Protein AF-A0A2N2QWN7-F1 (afdb_monomer)

Sequence (121 aa):
MSTPELRRRLKAYWAEHDRVKALRRQILEAAEADAEARFEFFCDHGYAPPLILPTEPEFPPECVDMICGGKGRRSGEPCQNKALYPNGRCKWHGGASTGPKTAEGKAKSVYNLPRPKVMGA

Mean predicted aligned error: 5.95 Å

Secondary structure (DSSP, 8-state):
---HHHHHHHHHHHHHHHHHHHHHHHHHHHHHHTHHHHHHHHHHHSSPPP--PPPPPPPPGGGTT----PBPTTT-SBP------TTS--GGGTTT-----SHHHHHHHHHTSPPP--S--

Radius of gyration: 23.22 Å; Cα contacts (8 Å, |Δi|>4): 116; chains: 1; bounding box: 42×20×84 Å

pLDDT: mean 93.22, std 8.08, range [42.59, 98.38]

Solvent-accessible surface area (backbone atoms only — not comparable to full-atom values): 7286 Å² total; per-residue (Å²): 127,50,45,76,64,52,24,53,52,44,32,50,50,49,53,50,42,53,48,48,52,52,51,41,48,52,53,51,55,52,50,59,76,40,41,65,63,49,47,52,47,21,72,78,69,76,53,66,85,79,85,85,64,78,74,82,73,80,79,62,74,89,50,71,86,41,25,26,47,42,70,32,90,86,78,62,45,62,33,76,50,61,71,55,34,57,70,42,15,21,71,92,64,51,21,76,56,86,70,64,85,47,72,67,46,42,51,56,53,59,70,69,49,80,76,79,77,78,84,80,133

Structure (mmCIF, N/CA/C/O backbone):
data_AF-A0A2N2QWN7-F1
#
_entry.id   AF-A0A2N2QWN7-F1
#
loop_
_atom_site.group_PDB
_atom_site.id
_atom_site.type_symbol
_atom_site.label_atom_id
_atom_site.label_alt_id
_atom_site.label_comp_id
_atom_site.label_asym_id
_atom_site.label_entity_id
_atom_site.label_seq_id
_atom_site.pdbx_PDB_ins_code
_atom_site.Cartn_x
_atom_site.Cartn_y
_atom_site.Cartn_z
_atom_site.occupancy
_atom_site.B_iso_or_equiv
_atom_site.auth_seq_id
_atom_site.auth_comp_id
_atom_site.auth_asym_id
_atom_site.auth_atom_id
_atom_site.pdbx_PDB_model_num
ATOM 1 N N . MET A 1 1 ? -17.869 -6.873 10.461 1.00 70.81 1 MET A N 1
ATOM 2 C CA . MET A 1 1 ? -17.041 -5.952 11.288 1.00 70.81 1 MET A CA 1
ATOM 3 C C . MET A 1 1 ? -15.562 -6.169 10.978 1.00 70.81 1 MET A C 1
ATOM 5 O O . MET A 1 1 ? -15.179 -7.299 10.716 1.00 70.81 1 MET A O 1
ATOM 9 N N . SER A 1 2 ? -14.728 -5.122 11.013 1.00 85.25 2 SER A N 1
ATOM 10 C CA . SER A 1 2 ? -13.281 -5.217 10.732 1.00 85.25 2 SER A CA 1
ATOM 11 C C . SER A 1 2 ? -12.524 -5.911 11.868 1.00 85.25 2 SER A C 1
ATOM 13 O O . SER A 1 2 ? -12.193 -5.306 12.895 1.00 85.25 2 SER A O 1
ATOM 15 N N . THR A 1 3 ? -12.275 -7.208 11.686 1.00 92.31 3 THR A N 1
ATOM 16 C CA . THR A 1 3 ? -11.516 -8.039 12.626 1.00 92.31 3 THR A CA 1
ATOM 17 C C . THR A 1 3 ? -10.019 -7.684 12.590 1.00 92.31 3 THR A C 1
ATOM 19 O O . THR A 1 3 ? -9.539 -7.045 11.648 1.00 92.31 3 THR A O 1
ATOM 22 N N . PRO A 1 4 ? -9.232 -8.050 13.621 1.00 93.88 4 PRO A N 1
ATOM 23 C CA . PRO A 1 4 ? -7.774 -7.938 13.561 1.00 93.88 4 PRO A CA 1
ATOM 24 C C . PRO A 1 4 ? -7.157 -8.676 12.367 1.00 93.88 4 PRO A C 1
ATOM 26 O O . PRO A 1 4 ? -6.197 -8.173 11.794 1.00 93.88 4 PRO A O 1
ATOM 29 N N . GLU A 1 5 ? -7.727 -9.818 11.976 1.00 95.62 5 GLU A N 1
ATOM 30 C CA . GLU A 1 5 ? -7.254 -10.603 10.833 1.00 95.62 5 GLU A CA 1
ATOM 31 C C . GLU A 1 5 ? -7.482 -9.875 9.507 1.00 95.62 5 GLU A C 1
ATOM 33 O O . GLU A 1 5 ? -6.528 -9.642 8.772 1.00 95.62 5 GLU A O 1
ATOM 38 N N . LEU A 1 6 ? -8.699 -9.376 9.262 1.00 95.50 6 LEU A N 1
ATOM 39 C CA . LEU A 1 6 ? -9.000 -8.592 8.057 1.00 95.50 6 LEU A CA 1
ATOM 40 C C . LEU A 1 6 ? -8.096 -7.359 7.927 1.00 95.50 6 LEU A C 1
ATOM 42 O O . LEU A 1 6 ? -7.666 -6.998 6.836 1.00 95.50 6 LEU A O 1
ATOM 46 N N . ARG A 1 7 ? -7.745 -6.720 9.049 1.00 95.69 7 ARG A N 1
ATOM 47 C CA . ARG A 1 7 ? -6.773 -5.617 9.043 1.00 95.69 7 ARG A CA 1
ATOM 48 C C . ARG A 1 7 ? -5.362 -6.050 8.678 1.00 95.69 7 ARG A C 1
ATOM 50 O O . ARG A 1 7 ? -4.681 -5.306 7.978 1.00 95.69 7 ARG A O 1
ATOM 57 N N . ARG A 1 8 ? -4.896 -7.196 9.186 1.00 96.25 8 ARG A N 1
ATOM 58 C CA . ARG A 1 8 ? -3.586 -7.747 8.809 1.00 96.25 8 ARG A CA 1
ATOM 59 C C . ARG A 1 8 ? -3.551 -8.043 7.315 1.00 96.25 8 ARG A C 1
ATOM 61 O O . ARG A 1 8 ? -2.591 -7.649 6.660 1.00 96.25 8 ARG A O 1
ATOM 68 N N . ARG A 1 9 ? -4.620 -8.643 6.791 1.00 97.00 9 ARG A N 1
ATOM 69 C CA . ARG A 1 9 ? -4.790 -8.956 5.372 1.00 97.00 9 ARG A CA 1
ATOM 70 C C . ARG A 1 9 ? -4.763 -7.708 4.490 1.00 97.00 9 ARG A C 1
ATOM 72 O O . ARG A 1 9 ? -3.941 -7.632 3.584 1.00 97.00 9 ARG A O 1
ATOM 79 N N . LEU A 1 10 ? -5.566 -6.695 4.822 1.00 97.12 10 LEU A N 1
ATOM 80 C CA . LEU A 1 10 ? -5.577 -5.410 4.116 1.00 97.12 10 LEU A CA 1
ATOM 81 C C . LEU A 1 10 ? -4.196 -4.739 4.134 1.00 97.12 10 LEU A C 1
ATOM 83 O O . LEU A 1 10 ? -3.726 -4.246 3.112 1.00 97.12 10 LEU A O 1
ATOM 87 N N . LYS A 1 11 ? -3.519 -4.749 5.289 1.00 96.12 11 LYS A N 1
ATOM 88 C CA . LYS A 1 11 ? -2.173 -4.181 5.422 1.00 96.12 11 LYS A CA 1
ATOM 89 C C . LYS A 1 11 ? -1.152 -4.923 4.556 1.00 96.12 11 LYS A C 1
ATOM 91 O O . LYS A 1 11 ? -0.297 -4.276 3.961 1.00 96.12 11 LYS A O 1
ATOM 96 N N . ALA A 1 12 ? -1.228 -6.252 4.504 1.00 97.56 12 ALA A N 1
ATOM 97 C CA . ALA A 1 12 ? -0.355 -7.070 3.670 1.00 97.56 12 ALA A CA 1
ATOM 98 C C . ALA A 1 12 ? -0.582 -6.796 2.176 1.00 97.56 12 ALA A C 1
ATOM 100 O O . ALA A 1 12 ? 0.391 -6.618 1.450 1.00 97.56 12 ALA A O 1
ATOM 101 N N . TYR A 1 13 ? -1.843 -6.673 1.745 1.00 98.19 13 TYR A N 1
ATOM 102 C CA . TYR A 1 13 ? -2.183 -6.300 0.370 1.00 98.19 13 TYR A CA 1
ATOM 103 C C . TYR A 1 13 ? -1.544 -4.967 -0.036 1.00 98.19 13 TYR A C 1
ATOM 105 O O . TYR A 1 13 ? -0.836 -4.911 -1.035 1.00 98.19 13 TYR A O 1
ATOM 113 N N . TRP A 1 14 ? -1.734 -3.906 0.757 1.00 97.69 14 TRP A N 1
ATOM 114 C CA . TRP A 1 14 ? -1.171 -2.595 0.414 1.00 97.69 14 TRP A CA 1
ATOM 115 C C . TRP A 1 14 ? 0.358 -2.595 0.404 1.00 97.69 14 TRP A C 1
ATOM 117 O O . TRP A 1 14 ? 0.953 -1.945 -0.448 1.00 97.69 14 TRP A O 1
ATOM 127 N N . ALA A 1 15 ? 0.993 -3.353 1.302 1.00 97.12 15 ALA A N 1
ATOM 128 C CA . ALA A 1 15 ? 2.443 -3.509 1.297 1.00 97.12 15 ALA A CA 1
ATOM 129 C C . ALA A 1 15 ? 2.947 -4.192 0.014 1.00 97.12 15 ALA A C 1
ATOM 131 O O . ALA A 1 15 ? 3.930 -3.734 -0.568 1.00 97.12 15 ALA A O 1
ATOM 132 N N . GLU A 1 16 ? 2.273 -5.251 -0.448 1.00 98.25 16 GLU A N 1
ATOM 133 C CA . GLU A 1 16 ? 2.648 -5.916 -1.701 1.00 98.25 16 GLU A CA 1
ATOM 134 C C . GLU A 1 16 ? 2.348 -5.043 -2.918 1.00 98.25 16 GLU A C 1
ATOM 136 O O . GLU A 1 16 ? 3.170 -4.942 -3.822 1.00 98.25 16 GLU A O 1
ATOM 141 N N . HIS A 1 17 ? 1.215 -4.347 -2.923 1.00 98.31 17 HIS A N 1
ATOM 142 C CA . HIS A 1 17 ? 0.872 -3.398 -3.975 1.00 98.31 17 HIS A CA 1
ATOM 143 C C . HIS A 1 17 ? 1.923 -2.282 -4.099 1.00 98.31 17 HIS A C 1
ATOM 145 O O . HIS A 1 17 ? 2.380 -1.985 -5.203 1.00 98.31 17 HIS A O 1
ATOM 151 N N . ASP A 1 18 ? 2.374 -1.706 -2.980 1.00 98.19 18 ASP A N 1
ATOM 152 C CA . ASP A 1 18 ? 3.445 -0.703 -2.975 1.00 98.19 18 ASP A CA 1
ATOM 153 C C . ASP A 1 18 ? 4.774 -1.284 -3.486 1.00 98.19 18 ASP A C 1
ATOM 155 O O . ASP A 1 18 ? 5.471 -0.631 -4.270 1.00 98.19 18 ASP A O 1
ATOM 159 N N . ARG A 1 19 ? 5.103 -2.532 -3.115 1.00 98.31 19 ARG A N 1
ATOM 160 C CA . ARG A 1 19 ? 6.280 -3.252 -3.630 1.00 98.31 19 ARG A CA 1
ATOM 161 C C . ARG A 1 19 ? 6.206 -3.446 -5.144 1.00 98.31 19 ARG A C 1
ATOM 163 O O . ARG A 1 19 ? 7.164 -3.120 -5.844 1.00 98.31 19 ARG A O 1
ATOM 170 N N . VAL A 1 20 ? 5.078 -3.943 -5.655 1.00 98.38 20 VAL A N 1
ATOM 171 C CA . VAL A 1 20 ? 4.856 -4.164 -7.091 1.00 98.38 20 VAL A CA 1
ATOM 172 C C . VAL A 1 20 ? 4.935 -2.844 -7.850 1.00 98.38 20 VAL A C 1
ATOM 174 O O . VAL A 1 20 ? 5.616 -2.774 -8.870 1.00 98.38 20 VAL A O 1
ATOM 177 N N . LYS A 1 21 ? 4.334 -1.765 -7.336 1.00 98.12 21 LYS A N 1
ATOM 178 C CA . LYS A 1 21 ? 4.453 -0.433 -7.947 1.00 98.12 21 LYS A CA 1
ATOM 179 C C . LYS A 1 21 ? 5.894 0.067 -8.001 1.00 98.12 21 LYS A C 1
ATOM 181 O O . LYS A 1 21 ? 6.293 0.620 -9.025 1.00 98.12 21 LYS A O 1
ATOM 186 N N . ALA A 1 22 ? 6.672 -0.131 -6.937 1.00 98.25 22 ALA A N 1
ATOM 187 C CA . ALA A 1 22 ? 8.086 0.234 -6.921 1.00 98.25 22 ALA A CA 1
ATOM 188 C C . ALA A 1 22 ? 8.890 -0.567 -7.958 1.00 98.25 22 ALA A C 1
ATOM 190 O O . ALA A 1 22 ? 9.671 0.017 -8.704 1.00 98.25 22 ALA A O 1
ATOM 191 N N . LEU A 1 23 ? 8.644 -1.876 -8.069 1.00 98.06 23 LEU A N 1
ATOM 192 C CA . LEU A 1 23 ? 9.308 -2.729 -9.057 1.00 98.06 23 LEU A CA 1
ATOM 193 C C . LEU A 1 23 ? 8.929 -2.351 -10.497 1.00 98.06 23 LEU A C 1
ATOM 195 O O . LEU A 1 23 ? 9.801 -2.241 -11.353 1.00 98.06 23 LEU A O 1
ATOM 199 N N . ARG A 1 24 ? 7.643 -2.086 -10.767 1.00 98.19 24 ARG A N 1
ATOM 200 C CA . ARG A 1 24 ? 7.188 -1.586 -12.079 1.00 98.19 24 ARG A CA 1
ATOM 201 C C . ARG A 1 24 ? 7.911 -0.296 -12.450 1.00 98.19 24 ARG A C 1
ATOM 203 O O . ARG A 1 24 ? 8.377 -0.169 -13.575 1.00 98.19 24 ARG A O 1
ATOM 210 N N . ARG A 1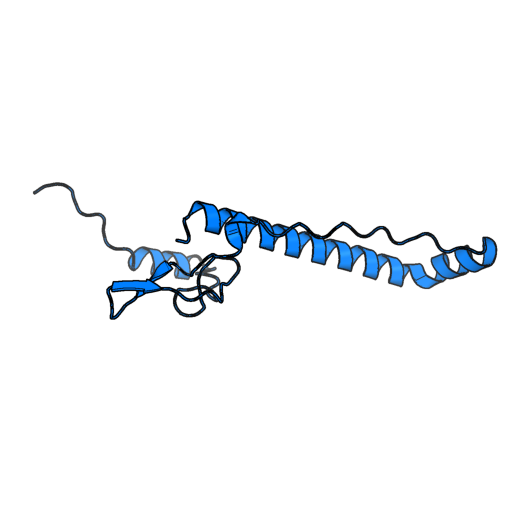 25 ? 8.035 0.636 -11.499 1.00 97.81 25 ARG A N 1
ATOM 211 C CA . ARG A 1 25 ? 8.764 1.891 -11.698 1.00 97.81 25 ARG A CA 1
ATOM 212 C C . ARG A 1 25 ? 10.234 1.649 -12.043 1.00 97.81 25 ARG A C 1
ATOM 214 O O . ARG A 1 25 ? 10.702 2.223 -13.013 1.00 97.81 25 ARG A O 1
ATOM 221 N N . GLN A 1 26 ? 10.920 0.774 -11.309 1.00 97.44 26 GLN A N 1
ATOM 222 C CA . GLN A 1 26 ? 12.318 0.425 -11.587 1.00 97.44 26 GLN A CA 1
ATOM 223 C C . GLN A 1 26 ? 12.505 -0.150 -12.996 1.00 97.44 26 GLN A C 1
ATOM 225 O O . GLN A 1 26 ? 13.449 0.222 -13.682 1.00 97.44 26 GLN A O 1
ATOM 230 N N . ILE A 1 27 ? 11.600 -1.027 -13.445 1.00 97.06 27 ILE A N 1
ATOM 231 C CA . ILE A 1 27 ? 11.664 -1.609 -14.796 1.00 97.06 27 ILE A CA 1
ATOM 232 C C . ILE A 1 27 ? 11.467 -0.534 -15.865 1.00 97.06 27 ILE A C 1
ATOM 234 O O . ILE A 1 27 ? 12.177 -0.532 -16.864 1.00 97.06 27 ILE A O 1
ATOM 238 N N . LEU A 1 28 ? 10.520 0.383 -15.659 1.00 96.56 28 LEU A N 1
ATOM 239 C CA . LEU A 1 28 ? 10.280 1.482 -16.594 1.00 96.56 28 LEU A CA 1
ATOM 240 C C . LEU A 1 28 ? 11.468 2.448 -16.649 1.00 96.56 28 LEU A C 1
ATOM 242 O O . LEU A 1 28 ? 11.886 2.822 -17.736 1.00 9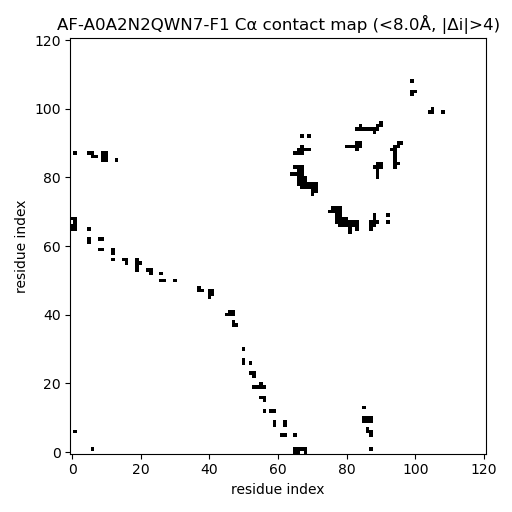6.56 28 LEU A O 1
ATOM 246 N N . GLU A 1 29 ? 12.040 2.810 -15.500 1.00 97.50 29 GLU A N 1
ATOM 247 C CA . GLU A 1 29 ? 13.233 3.665 -15.430 1.00 97.50 29 GLU A CA 1
ATOM 248 C C . GLU A 1 29 ? 14.447 2.997 -16.094 1.00 97.50 29 GLU A C 1
ATOM 250 O O . GLU A 1 29 ? 15.180 3.653 -16.827 1.00 97.50 29 GLU A O 1
ATOM 255 N N . ALA A 1 30 ? 14.632 1.686 -15.904 1.00 95.31 30 ALA A N 1
ATOM 256 C CA . ALA A 1 30 ? 15.682 0.930 -16.584 1.00 95.31 30 ALA A CA 1
ATOM 257 C C . ALA A 1 30 ? 15.456 0.857 -18.103 1.00 95.31 30 ALA A C 1
ATOM 259 O O . ALA A 1 30 ? 16.404 0.984 -18.869 1.00 95.31 30 ALA A O 1
ATOM 260 N N . ALA A 1 31 ? 14.207 0.681 -18.541 1.00 94.50 31 ALA A N 1
ATOM 261 C CA . ALA A 1 31 ? 13.863 0.659 -19.958 1.00 94.50 31 ALA A CA 1
ATOM 262 C C . ALA A 1 31 ? 14.079 2.015 -20.639 1.00 94.50 31 ALA A C 1
ATOM 264 O O . ALA A 1 31 ? 14.496 2.048 -21.791 1.00 94.50 31 ALA A O 1
ATOM 265 N N . GLU A 1 32 ? 13.800 3.109 -19.931 1.00 94.25 32 GLU A N 1
ATOM 266 C CA . GLU A 1 32 ? 14.062 4.467 -20.410 1.00 94.25 32 GLU A CA 1
ATOM 267 C C . GLU A 1 32 ? 15.567 4.747 -20.496 1.00 94.25 32 GLU A C 1
ATOM 269 O O . GLU A 1 32 ? 16.040 5.304 -21.480 1.00 94.25 32 GLU A O 1
ATOM 274 N N . ALA A 1 33 ? 16.341 4.311 -19.497 1.00 94.88 33 ALA A N 1
ATOM 275 C CA . ALA A 1 33 ? 17.798 4.449 -19.517 1.00 94.88 33 ALA A CA 1
ATOM 276 C C . ALA A 1 33 ? 18.455 3.691 -20.686 1.00 94.88 33 ALA A C 1
ATOM 278 O O . ALA A 1 33 ? 19.521 4.085 -21.146 1.00 94.88 33 ALA A O 1
ATOM 279 N N . ASP A 1 34 ? 17.806 2.629 -21.165 1.00 94.19 34 ASP A N 1
ATOM 280 C CA . ASP A 1 34 ? 18.238 1.796 -22.290 1.00 94.19 34 ASP A CA 1
ATOM 281 C C . ASP A 1 34 ? 17.500 2.141 -23.603 1.00 94.19 34 ASP A C 1
ATOM 283 O O . ASP A 1 34 ? 17.470 1.347 -24.544 1.00 94.19 34 ASP A O 1
ATOM 287 N N . ALA A 1 35 ? 16.845 3.308 -23.680 1.00 94.25 35 ALA A N 1
ATOM 288 C CA . ALA A 1 35 ? 15.972 3.658 -24.802 1.00 94.25 35 ALA A CA 1
ATOM 289 C C . ALA A 1 35 ? 16.697 3.666 -26.159 1.00 94.25 35 ALA A C 1
ATOM 291 O O . ALA A 1 35 ? 16.128 3.191 -27.143 1.00 94.25 35 ALA A O 1
ATOM 292 N N . GLU A 1 36 ? 17.941 4.155 -26.214 1.00 95.81 36 GLU A N 1
ATOM 293 C CA . GLU A 1 36 ? 18.747 4.173 -27.444 1.00 95.81 36 GLU A CA 1
ATOM 294 C C . GLU A 1 36 ? 19.045 2.755 -27.939 1.00 95.81 36 GLU A C 1
ATOM 296 O O . GLU A 1 36 ? 18.714 2.426 -29.074 1.00 95.81 36 GLU A O 1
ATOM 301 N N . ALA A 1 37 ? 19.561 1.876 -27.076 1.00 94.62 37 ALA A N 1
ATOM 302 C CA . ALA A 1 37 ? 19.857 0.493 -27.447 1.00 94.62 37 ALA A CA 1
ATOM 303 C C . ALA A 1 37 ? 18.588 -0.285 -27.836 1.00 94.62 37 ALA A C 1
ATOM 305 O O . ALA A 1 37 ? 18.587 -1.072 -28.785 1.00 94.62 37 ALA A O 1
ATOM 306 N N . ARG A 1 38 ? 17.464 -0.039 -27.149 1.00 94.12 38 ARG A N 1
ATOM 307 C CA . ARG A 1 38 ? 16.158 -0.610 -27.521 1.00 94.12 38 ARG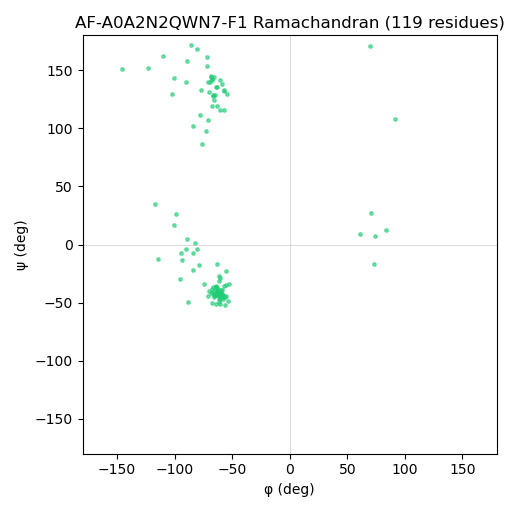 A CA 1
ATOM 308 C C . ARG A 1 38 ? 15.679 -0.119 -28.887 1.00 94.12 38 ARG A C 1
ATOM 310 O O . ARG A 1 38 ? 15.048 -0.889 -29.614 1.00 94.12 38 ARG A O 1
ATOM 317 N N . PHE A 1 39 ? 15.944 1.142 -29.223 1.00 95.94 39 PHE A N 1
ATOM 318 C CA . PHE A 1 39 ? 15.623 1.712 -30.527 1.00 95.94 39 PHE A CA 1
ATOM 319 C C . PHE A 1 39 ? 16.521 1.142 -31.629 1.00 95.94 39 PHE A C 1
ATOM 321 O O . PHE A 1 39 ? 16.003 0.732 -32.665 1.00 95.94 39 PHE A O 1
ATOM 328 N N . GLU A 1 40 ? 17.829 1.032 -31.396 1.00 96.62 40 GLU A N 1
ATOM 329 C CA . GLU A 1 40 ? 18.759 0.373 -32.322 1.00 96.62 40 GLU A CA 1
ATOM 330 C C . GLU A 1 40 ? 18.346 -1.078 -32.585 1.00 96.62 40 GLU A C 1
ATOM 332 O O . GLU A 1 40 ? 18.196 -1.479 -33.739 1.00 96.62 40 GLU A O 1
ATOM 337 N N . PHE A 1 41 ? 18.025 -1.838 -31.532 1.00 96.62 41 PHE A N 1
ATOM 338 C CA . PHE A 1 41 ? 17.510 -3.199 -31.678 1.00 96.62 41 PHE A CA 1
ATOM 339 C C . PHE A 1 41 ? 16.260 -3.242 -32.568 1.00 96.62 41 PHE A C 1
ATOM 341 O O . PHE A 1 41 ? 16.147 -4.111 -33.435 1.00 96.62 41 PHE A O 1
ATOM 348 N N . PHE A 1 42 ? 15.325 -2.305 -32.374 1.00 96.94 42 PHE A N 1
ATOM 349 C CA . PHE A 1 42 ? 14.133 -2.196 -33.213 1.00 96.94 42 PHE A CA 1
ATOM 350 C C . PHE A 1 42 ? 14.481 -1.899 -34.677 1.00 96.94 42 PHE A C 1
ATOM 352 O O . PHE A 1 42 ? 13.899 -2.528 -35.559 1.00 96.94 42 PHE A O 1
ATOM 359 N N . CYS A 1 43 ? 15.418 -0.987 -34.943 1.00 97.88 43 CYS A N 1
ATOM 360 C CA . CYS A 1 43 ? 15.876 -0.686 -36.301 1.00 97.88 43 CYS A CA 1
ATOM 361 C C . CYS A 1 43 ? 16.463 -1.922 -36.995 1.00 97.88 43 CYS A C 1
ATOM 363 O O . CYS A 1 43 ? 16.143 -2.174 -38.157 1.00 97.88 43 CYS A O 1
ATOM 365 N N . ASP A 1 44 ? 17.256 -2.714 -36.274 1.00 97.94 44 ASP A N 1
ATOM 366 C CA . ASP A 1 44 ? 17.923 -3.897 -36.823 1.00 97.94 44 ASP A CA 1
ATOM 367 C C . ASP A 1 44 ? 16.970 -5.085 -37.037 1.00 97.94 44 ASP A C 1
ATOM 369 O O . ASP A 1 44 ? 17.136 -5.860 -37.980 1.00 97.94 44 ASP A O 1
ATOM 373 N N . HIS A 1 45 ? 15.962 -5.246 -36.171 1.00 97.44 45 HIS A N 1
ATOM 374 C CA . HIS A 1 45 ? 15.143 -6.467 -36.115 1.00 97.44 45 HIS A CA 1
ATOM 375 C C . HIS A 1 45 ? 13.670 -6.259 -36.496 1.00 97.44 45 HIS A C 1
ATOM 377 O O . HIS A 1 45 ? 12.937 -7.232 -36.680 1.00 97.44 45 HIS A O 1
ATOM 383 N N . GLY A 1 46 ? 13.201 -5.013 -36.591 1.00 97.38 46 GLY A N 1
ATOM 384 C CA . GLY A 1 46 ? 11.811 -4.671 -36.908 1.00 97.38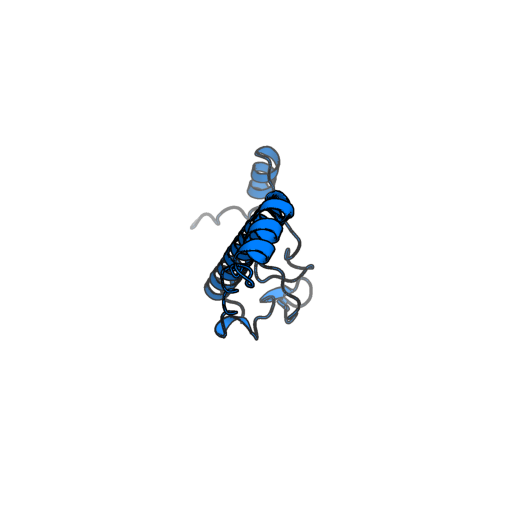 46 GLY A CA 1
ATOM 385 C C . GLY A 1 46 ? 10.807 -4.904 -35.772 1.00 97.38 46 GLY A C 1
ATOM 386 O O . GLY A 1 46 ? 9.602 -4.778 -35.989 1.00 97.38 46 GLY A O 1
ATOM 387 N N . TYR A 1 47 ? 11.264 -5.238 -34.559 1.00 94.75 47 TYR A N 1
ATOM 388 C CA . TYR A 1 47 ? 10.415 -5.340 -33.370 1.00 94.75 47 TYR A CA 1
ATOM 389 C C . TYR A 1 47 ? 11.156 -4.896 -32.105 1.0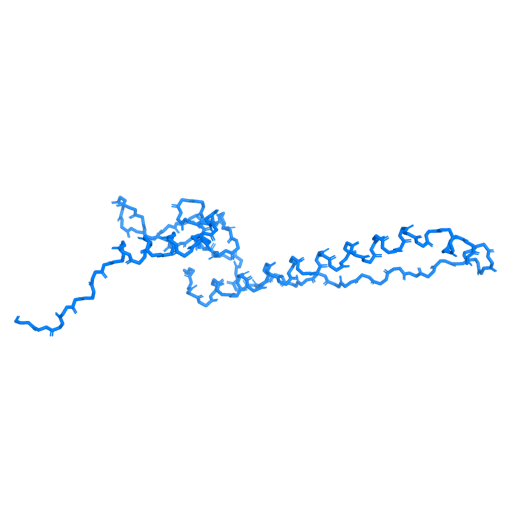0 94.75 47 TYR A C 1
ATOM 391 O O . TYR A 1 47 ? 12.370 -5.026 -32.000 1.00 94.75 47 TYR A O 1
ATOM 399 N N . ALA A 1 48 ? 10.411 -4.384 -31.124 1.00 89.88 48 ALA A N 1
ATOM 400 C CA . ALA A 1 48 ? 10.952 -4.007 -29.823 1.00 89.88 48 ALA A CA 1
ATOM 401 C C . ALA A 1 48 ? 10.608 -5.091 -28.786 1.00 89.88 48 ALA A C 1
ATOM 403 O O . ALA A 1 48 ? 9.431 -5.451 -28.665 1.00 89.88 48 ALA A O 1
ATOM 404 N N . PRO A 1 49 ? 11.578 -5.606 -28.007 1.00 88.38 49 PRO A N 1
ATOM 405 C CA . PRO A 1 49 ? 11.292 -6.556 -26.943 1.00 88.38 49 PRO A CA 1
ATOM 406 C C . PRO A 1 49 ? 10.293 -5.965 -25.935 1.00 88.38 49 PRO A C 1
ATOM 408 O O . PRO A 1 49 ? 10.469 -4.814 -25.494 1.00 88.38 49 PRO A O 1
ATOM 411 N N . PRO A 1 50 ? 9.245 -6.722 -25.559 1.00 91.88 50 PRO A N 1
ATOM 412 C CA . PRO A 1 50 ? 8.219 -6.224 -24.658 1.00 91.88 50 PRO A CA 1
ATOM 413 C C . PRO A 1 50 ? 8.794 -6.001 -23.260 1.00 91.88 50 PRO A C 1
ATOM 415 O O . PRO A 1 50 ? 9.589 -6.796 -22.758 1.00 91.88 50 PRO A O 1
ATOM 418 N N . LEU A 1 51 ? 8.346 -4.932 -22.602 1.00 93.75 51 LEU A N 1
ATOM 419 C CA . LEU A 1 51 ? 8.614 -4.734 -21.183 1.00 93.75 51 LEU A CA 1
ATOM 420 C C . LEU A 1 51 ? 7.676 -5.626 -20.375 1.00 93.75 51 LEU A C 1
ATOM 422 O O . LEU A 1 51 ? 6.463 -5.414 -20.345 1.00 93.75 51 LEU A O 1
ATOM 426 N N . ILE A 1 52 ? 8.244 -6.632 -19.717 1.00 95.12 52 ILE A N 1
ATOM 427 C CA . ILE A 1 52 ? 7.489 -7.530 -18.847 1.00 95.12 52 ILE A CA 1
ATOM 428 C C . ILE A 1 52 ? 7.373 -6.866 -17.478 1.00 95.12 52 ILE A C 1
ATOM 430 O O . ILE A 1 52 ? 8.315 -6.854 -16.687 1.00 95.12 52 ILE A O 1
ATOM 434 N N . LEU A 1 53 ? 6.204 -6.292 -17.204 1.00 96.50 53 LEU A N 1
ATOM 435 C CA . LEU A 1 53 ? 5.897 -5.699 -15.908 1.00 96.50 53 LEU A CA 1
ATOM 436 C C . LEU A 1 53 ? 5.261 -6.749 -14.986 1.00 96.50 53 LEU A C 1
ATOM 438 O O . LEU A 1 53 ? 4.396 -7.501 -15.439 1.00 96.50 53 LEU A O 1
ATOM 442 N N . PRO A 1 54 ? 5.614 -6.783 -13.688 1.00 96.62 54 PRO A N 1
ATOM 443 C CA . PRO A 1 54 ? 4.938 -7.650 -12.733 1.00 96.62 54 PRO A CA 1
ATOM 444 C C . PRO A 1 54 ? 3.450 -7.287 -12.653 1.00 96.62 54 PRO A C 1
ATOM 446 O O . PRO A 1 54 ? 3.075 -6.107 -12.703 1.00 96.62 54 PRO A O 1
ATOM 449 N N . THR A 1 55 ? 2.609 -8.311 -12.535 1.00 97.00 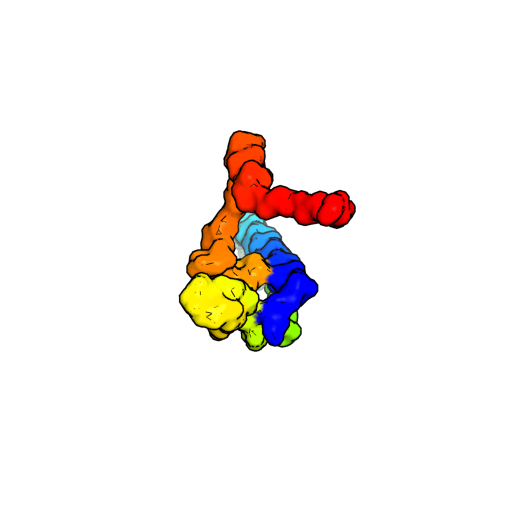55 THR A N 1
ATOM 450 C CA . THR A 1 55 ? 1.157 -8.169 -12.402 1.00 97.00 55 THR A CA 1
ATOM 451 C C . THR A 1 55 ? 0.799 -7.482 -11.091 1.00 97.00 55 THR A C 1
ATOM 453 O O . THR A 1 55 ? 1.448 -7.704 -10.069 1.00 97.00 55 THR A O 1
ATOM 456 N N . GLU A 1 56 ? -0.245 -6.656 -11.109 1.00 96.06 56 GLU A N 1
ATOM 457 C CA . GLU A 1 56 ? -0.772 -6.066 -9.879 1.00 96.06 56 GLU A CA 1
ATOM 458 C C . GLU A 1 56 ? -1.405 -7.152 -8.996 1.00 96.06 56 GLU A C 1
ATOM 460 O O . GLU A 1 56 ? -2.024 -8.080 -9.524 1.00 96.06 56 GLU A O 1
ATOM 465 N N . PRO A 1 57 ? -1.237 -7.085 -7.664 1.00 97.19 57 PRO A N 1
ATOM 466 C CA . PRO A 1 57 ? -1.866 -8.046 -6.771 1.00 97.19 57 PRO A CA 1
ATOM 467 C C . PRO A 1 57 ? -3.384 -7.848 -6.757 1.00 97.19 57 PRO A C 1
ATOM 469 O O . PRO A 1 57 ? -3.876 -6.720 -6.784 1.00 97.19 57 PRO A O 1
ATOM 472 N N . GLU A 1 58 ? -4.133 -8.943 -6.651 1.00 97.44 58 GLU A N 1
ATOM 473 C CA . GLU A 1 58 ? -5.588 -8.889 -6.512 1.00 97.44 58 GLU A CA 1
ATOM 474 C C . GLU A 1 58 ? -5.997 -8.365 -5.130 1.00 97.44 58 GLU A C 1
ATOM 476 O O . GLU A 1 58 ? -5.408 -8.717 -4.100 1.00 97.44 58 GLU A O 1
ATOM 481 N N . PHE A 1 59 ? -7.033 -7.524 -5.095 1.00 96.88 59 PHE A N 1
ATOM 482 C CA . PHE A 1 59 ? -7.578 -7.027 -3.837 1.00 96.88 59 PHE A CA 1
ATOM 483 C C . PHE A 1 59 ? -8.292 -8.157 -3.073 1.00 96.88 59 PHE A C 1
ATOM 485 O O . PHE A 1 59 ? -9.140 -8.828 -3.663 1.00 96.88 59 PHE A O 1
ATOM 492 N N . PRO A 1 60 ? -8.028 -8.360 -1.765 1.00 96.62 60 PRO A N 1
ATOM 493 C CA . PRO A 1 60 ? -8.658 -9.437 -1.009 1.00 96.62 60 PRO A CA 1
ATOM 494 C C . PRO A 1 60 ? -10.186 -9.249 -0.938 1.00 96.62 60 PRO A C 1
ATOM 496 O O . PRO A 1 60 ? -10.640 -8.242 -0.378 1.00 96.62 60 PRO A O 1
ATOM 499 N N . PRO A 1 61 ? -11.004 -10.185 -1.459 1.00 96.50 61 PRO A N 1
ATOM 500 C CA . PRO A 1 61 ? -12.461 -10.033 -1.494 1.00 96.50 61 PRO A CA 1
ATOM 501 C C . PRO A 1 61 ? -13.072 -9.906 -0.091 1.00 96.50 61 PRO A C 1
ATOM 503 O O . PRO A 1 61 ? -14.029 -9.159 0.114 1.00 96.50 61 PRO A O 1
ATOM 506 N N . GLU A 1 62 ? -12.467 -10.542 0.915 1.00 95.19 62 GLU A N 1
ATOM 507 C CA . GLU A 1 62 ? -12.862 -10.433 2.320 1.00 95.19 62 GLU A CA 1
ATOM 508 C C . GLU A 1 62 ? -12.717 -9.009 2.897 1.00 95.19 62 GLU A C 1
ATOM 510 O O . GLU A 1 62 ? -13.298 -8.692 3.941 1.00 95.19 62 GLU A O 1
ATOM 515 N N . CYS A 1 63 ? -11.960 -8.135 2.225 1.00 95.62 63 CYS A N 1
ATOM 516 C CA . CYS A 1 63 ? -11.710 -6.764 2.654 1.00 95.62 63 CYS A CA 1
ATOM 517 C C . CYS A 1 63 ? -12.663 -5.720 2.037 1.00 95.62 63 CYS A C 1
ATOM 519 O O . CYS A 1 63 ? -12.624 -4.565 2.470 1.00 95.62 63 CYS A O 1
ATOM 521 N N . VAL A 1 64 ? -13.517 -6.089 1.072 1.00 94.69 64 VAL A N 1
ATOM 522 C CA . VAL A 1 64 ? -14.326 -5.140 0.269 1.00 94.69 64 VAL A CA 1
ATOM 523 C C . VAL A 1 64 ? -15.290 -4.310 1.124 1.00 94.69 64 VAL A C 1
ATOM 525 O O . VAL A 1 64 ? -15.320 -3.086 1.017 1.00 94.69 64 VAL A O 1
ATOM 528 N N . ASP A 1 65 ? -16.023 -4.948 2.037 1.00 93.62 65 ASP A N 1
ATOM 529 C CA . ASP A 1 65 ? -17.012 -4.283 2.900 1.00 93.62 65 ASP A CA 1
ATOM 530 C C . ASP A 1 65 ? -16.490 -3.971 4.308 1.00 93.62 65 ASP A C 1
ATOM 532 O O . ASP A 1 65 ? -17.242 -3.858 5.286 1.00 93.62 65 ASP A O 1
ATOM 536 N N . MET A 1 66 ? -15.174 -3.816 4.448 1.00 95.56 66 MET A N 1
ATOM 537 C CA . MET A 1 66 ? -14.597 -3.435 5.729 1.00 95.56 66 MET A CA 1
ATOM 538 C C . MET A 1 66 ? -15.054 -2.035 6.169 1.00 95.56 66 MET A C 1
ATOM 540 O O . MET A 1 66 ? -15.006 -1.055 5.432 1.00 95.56 66 MET A O 1
ATOM 544 N N . ILE A 1 67 ? -15.417 -1.934 7.448 1.00 96.75 67 ILE A N 1
ATOM 545 C CA . ILE A 1 67 ? -15.676 -0.672 8.156 1.00 96.75 67 ILE A CA 1
ATOM 546 C C . ILE A 1 67 ? -14.577 -0.399 9.180 1.00 96.75 67 ILE A C 1
ATOM 548 O O . ILE A 1 67 ? -13.876 -1.308 9.618 1.00 96.75 67 ILE A O 1
ATOM 552 N N . CYS A 1 68 ? -14.450 0.841 9.643 1.00 96.69 68 CYS A N 1
ATOM 553 C CA . CYS A 1 68 ? -13.399 1.213 10.586 1.00 96.69 68 CYS A CA 1
ATOM 554 C C . CYS A 1 68 ? -13.480 0.439 11.911 1.00 96.69 68 CYS A C 1
ATOM 556 O O . CYS A 1 68 ? -12.442 0.090 12.467 1.00 96.69 68 CYS A O 1
ATOM 558 N N . GLY A 1 69 ? -14.676 0.236 12.467 1.00 95.75 69 GLY A N 1
ATOM 559 C CA . GLY A 1 69 ? -14.891 -0.506 13.715 1.00 95.75 69 GLY A CA 1
ATOM 560 C C . GLY A 1 69 ? -14.206 0.072 14.965 1.00 95.75 69 GLY A C 1
ATOM 561 O O . GLY A 1 69 ? -14.169 -0.591 15.995 1.00 95.75 69 GLY A O 1
ATOM 562 N N . GLY A 1 70 ? -13.631 1.279 14.896 1.00 94.56 70 GLY A N 1
ATOM 563 C CA . GLY A 1 70 ? -13.078 1.977 16.061 1.00 94.56 70 GLY A CA 1
ATOM 564 C C . GLY A 1 70 ? -14.191 2.405 17.016 1.00 94.56 70 GLY A C 1
ATOM 565 O O . GLY A 1 70 ? -15.275 2.755 16.557 1.00 94.56 70 GLY A O 1
ATOM 566 N N . LYS A 1 71 ? -13.939 2.373 18.329 1.00 94.50 71 LYS A N 1
ATOM 567 C CA . LYS A 1 71 ? -14.938 2.751 19.337 1.00 94.50 71 LYS A CA 1
ATOM 568 C C . LYS A 1 71 ? -15.243 4.249 19.254 1.00 94.50 71 LYS A C 1
ATOM 570 O O . LYS A 1 71 ? -14.351 5.069 19.474 1.00 94.50 71 LYS A O 1
ATOM 575 N N . GLY A 1 72 ? -16.495 4.602 18.972 1.00 94.44 72 GLY A N 1
ATOM 576 C CA . GLY A 1 72 ? -16.949 5.987 18.945 1.00 94.44 72 GLY A CA 1
ATOM 577 C C . GLY A 1 72 ? -16.860 6.627 20.329 1.00 94.44 72 GLY A C 1
ATOM 578 O O . GLY A 1 72 ? -17.374 6.087 21.305 1.00 94.44 72 GLY A O 1
ATOM 579 N N . ARG A 1 73 ? -16.227 7.803 20.429 1.00 89.75 73 ARG A N 1
ATOM 580 C CA . ARG A 1 73 ? -16.022 8.486 21.720 1.00 89.75 73 ARG A CA 1
ATOM 581 C C . ARG A 1 73 ? -17.331 8.880 22.412 1.00 89.75 73 ARG A C 1
ATOM 583 O O . ARG A 1 73 ? -17.402 8.806 23.630 1.00 89.75 73 ARG A O 1
ATOM 590 N N . ARG A 1 74 ? -18.335 9.329 21.646 1.00 91.19 74 ARG A N 1
ATOM 591 C CA . ARG A 1 74 ? -19.626 9.801 22.179 1.00 91.19 74 ARG A CA 1
ATOM 592 C C . ARG A 1 74 ? -20.641 8.670 22.329 1.00 91.19 74 ARG A C 1
ATOM 594 O O . ARG A 1 74 ? -21.254 8.556 23.376 1.00 91.19 74 ARG A O 1
ATOM 601 N N . SER A 1 75 ? -20.824 7.865 21.285 1.00 92.50 75 SER A N 1
ATOM 602 C CA . SER A 1 75 ? -21.841 6.810 21.257 1.00 92.50 75 SER A CA 1
ATOM 603 C C . SER A 1 75 ? -21.392 5.509 21.917 1.00 92.50 75 SER A C 1
ATOM 605 O O . SER A 1 75 ? -22.230 4.685 22.240 1.00 92.50 75 SER A O 1
ATOM 607 N N . GLY A 1 76 ? -20.084 5.262 22.049 1.00 94.00 76 GLY A N 1
ATOM 608 C CA . GLY A 1 76 ? -19.555 3.943 22.416 1.00 94.00 76 GLY A CA 1
ATOM 609 C C . GLY A 1 76 ? -19.636 2.901 21.292 1.00 94.00 76 GLY A C 1
ATOM 610 O O . GLY A 1 76 ? -18.905 1.915 21.340 1.00 94.00 76 GLY A O 1
ATOM 611 N N . GLU A 1 77 ? -20.448 3.155 20.266 1.00 94.69 77 GLU A N 1
ATOM 612 C CA . GLU A 1 77 ? -20.692 2.261 19.135 1.00 94.69 77 GLU A CA 1
ATOM 613 C C . GLU A 1 77 ? -19.505 2.157 18.156 1.00 94.69 77 GLU A C 1
ATOM 615 O O . GLU A 1 77 ? -18.726 3.111 18.009 1.00 94.69 77 GLU A O 1
ATOM 620 N N . PRO A 1 78 ? -19.361 1.032 17.427 1.00 95.44 78 PRO A N 1
ATOM 621 C CA . PRO A 1 78 ? -18.340 0.872 16.395 1.00 95.44 78 PRO A CA 1
ATOM 622 C C . PRO A 1 78 ? -18.510 1.845 15.219 1.00 95.44 78 PRO A C 1
ATOM 624 O O . PRO A 1 78 ? -19.593 2.011 14.657 1.00 95.44 78 PRO A O 1
ATOM 627 N N . CYS A 1 79 ? -17.405 2.445 14.777 1.00 96.31 79 CYS A N 1
ATOM 628 C CA . CYS A 1 79 ? -17.375 3.365 13.643 1.00 96.31 79 CYS A CA 1
ATOM 629 C C . CYS A 1 79 ? -17.711 2.670 12.310 1.00 96.31 79 CYS A C 1
ATOM 631 O O . CYS A 1 79 ? -17.003 1.754 11.889 1.00 96.31 79 CYS A O 1
ATOM 633 N N . GLN A 1 80 ? -18.721 3.189 11.606 1.00 95.62 80 GLN A N 1
ATOM 634 C CA . GLN A 1 80 ? -19.231 2.654 10.332 1.00 95.62 80 GLN A CA 1
ATOM 635 C C . GLN A 1 80 ? -18.532 3.213 9.076 1.00 95.62 80 GLN A C 1
ATOM 637 O O . GLN A 1 80 ? -18.936 2.925 7.956 1.00 95.62 80 GLN A O 1
ATOM 642 N N . ASN A 1 81 ? -17.487 4.034 9.228 1.00 95.75 81 ASN A N 1
ATOM 643 C CA . ASN A 1 81 ? -16.810 4.656 8.087 1.00 95.75 81 ASN A CA 1
ATOM 644 C C . ASN A 1 81 ? -16.095 3.598 7.216 1.00 95.75 81 ASN A C 1
ATOM 646 O O . ASN A 1 81 ? -15.313 2.812 7.758 1.00 95.75 81 ASN A O 1
ATOM 650 N N . LYS A 1 82 ? -16.344 3.619 5.898 1.00 96.12 82 LYS A N 1
ATOM 651 C CA . LYS A 1 82 ? -15.733 2.741 4.879 1.00 96.12 82 LYS A CA 1
ATOM 652 C C . LYS A 1 82 ? -14.485 3.338 4.203 1.00 96.12 82 LYS A C 1
ATOM 654 O O . LYS A 1 82 ? -13.739 2.616 3.555 1.00 96.12 82 LYS A O 1
ATOM 659 N N . ALA A 1 83 ? -14.215 4.635 4.369 1.00 96.19 83 ALA A N 1
ATOM 660 C CA . ALA A 1 83 ? -12.988 5.268 3.882 1.00 96.19 83 ALA A CA 1
ATOM 661 C C . ALA A 1 83 ? -11.811 4.893 4.801 1.00 96.19 83 ALA A C 1
ATOM 663 O O . ALA A 1 83 ? -11.521 5.573 5.798 1.00 96.19 83 ALA A O 1
ATOM 664 N N . LEU A 1 84 ? -11.189 3.751 4.500 1.00 95.88 84 LEU A N 1
ATOM 665 C CA . LEU A 1 84 ? -10.127 3.144 5.294 1.00 95.88 84 LEU A CA 1
ATOM 666 C C . LEU A 1 84 ? -8.745 3.411 4.703 1.00 95.88 84 LEU A C 1
ATOM 668 O O . LEU A 1 84 ? -8.544 3.392 3.496 1.00 95.88 84 LEU A O 1
ATOM 672 N N . TYR A 1 85 ? -7.782 3.607 5.595 1.00 96.75 85 TYR A N 1
ATOM 673 C CA . TYR A 1 85 ? -6.358 3.613 5.274 1.00 96.75 85 TYR A CA 1
ATOM 674 C C . TYR A 1 85 ? -5.804 2.178 5.291 1.00 96.75 85 TYR A C 1
ATOM 676 O O . TYR A 1 85 ? -6.489 1.273 5.781 1.00 96.75 85 TYR A O 1
ATOM 684 N N . PRO A 1 86 ? -4.549 1.945 4.854 1.00 95.69 86 PRO A N 1
ATOM 685 C CA . PRO A 1 86 ? -3.961 0.603 4.791 1.00 95.69 86 PRO A CA 1
ATOM 686 C C . PRO A 1 86 ? -3.971 -0.203 6.098 1.00 95.69 86 PRO A C 1
ATOM 688 O O . PRO A 1 86 ? -3.931 -1.427 6.082 1.00 95.69 86 PRO A O 1
ATOM 691 N N . ASN A 1 87 ? -4.060 0.463 7.253 1.00 94.69 87 ASN A N 1
ATOM 692 C 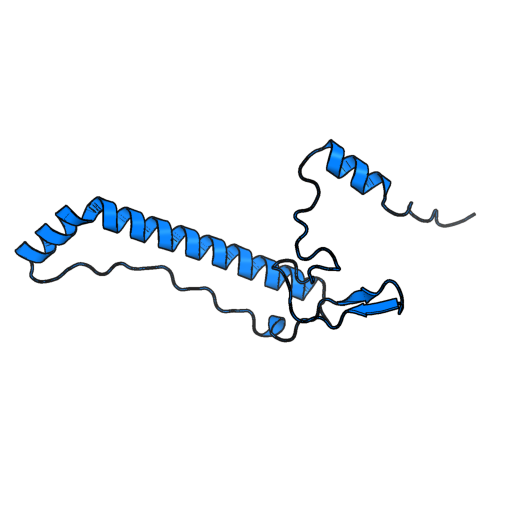CA . ASN A 1 87 ? -4.183 -0.187 8.563 1.00 94.69 87 ASN A CA 1
ATOM 693 C C . ASN A 1 87 ? -5.627 -0.621 8.923 1.00 94.69 87 ASN A C 1
ATOM 695 O O . ASN A 1 87 ? -5.866 -1.126 10.026 1.00 94.69 87 ASN A O 1
ATOM 699 N N . GLY A 1 88 ? -6.593 -0.395 8.028 1.00 95.94 88 GLY A N 1
ATOM 700 C CA . GLY A 1 88 ? -8.013 -0.703 8.197 1.00 95.94 88 GLY A CA 1
ATOM 701 C C . GLY A 1 88 ? -8.745 0.191 9.201 1.00 95.94 88 GLY A C 1
ATOM 702 O O . GLY A 1 88 ? -9.723 -0.240 9.826 1.00 95.94 88 GLY A O 1
ATOM 703 N N . ARG A 1 89 ? -8.267 1.426 9.403 1.00 96.56 89 ARG A N 1
ATOM 704 C CA . ARG A 1 89 ? -8.928 2.467 10.205 1.00 96.56 89 ARG A CA 1
ATOM 705 C C . ARG A 1 89 ? -9.162 3.728 9.379 1.00 96.56 89 ARG A C 1
ATOM 707 O O . ARG A 1 89 ? -8.427 4.016 8.442 1.00 96.56 89 ARG A O 1
ATOM 714 N N . CYS A 1 90 ? -10.196 4.489 9.732 1.00 96.94 90 CYS A N 1
ATOM 715 C CA . CYS A 1 90 ? -10.469 5.786 9.113 1.00 96.94 90 CYS A CA 1
ATOM 716 C C . CYS A 1 90 ? -9.583 6.883 9.722 1.00 96.94 90 CYS A C 1
ATOM 718 O O . CYS A 1 90 ? -8.989 6.692 10.788 1.00 96.94 90 CYS A O 1
ATOM 720 N N . LYS A 1 91 ? -9.539 8.065 9.092 1.00 97.38 91 LYS A N 1
ATOM 721 C CA . LYS A 1 91 ? -8.703 9.193 9.551 1.00 97.38 91 LYS A CA 1
ATOM 722 C C . LYS A 1 91 ? -8.913 9.572 11.024 1.00 97.38 91 LYS A C 1
ATOM 724 O O . LYS A 1 91 ? -7.955 9.912 11.705 1.00 97.38 91 LYS A O 1
ATOM 729 N N . TRP A 1 92 ? -10.139 9.437 11.533 1.00 95.44 92 TRP A N 1
ATOM 730 C CA . TRP A 1 92 ? -10.505 9.796 12.909 1.00 95.44 92 TRP A CA 1
ATOM 731 C C . TRP A 1 92 ? -10.095 8.763 13.963 1.00 95.44 92 TRP A C 1
ATOM 733 O O . TRP A 1 92 ? -10.033 9.085 15.143 1.00 95.44 92 TRP A O 1
ATOM 743 N N . HIS A 1 93 ? -9.798 7.530 13.550 1.00 95.38 93 HIS A N 1
ATOM 744 C CA . HIS A 1 93 ? -9.396 6.440 14.444 1.00 95.38 93 HIS A CA 1
ATOM 745 C C . HIS A 1 93 ? -7.974 5.955 14.137 1.00 95.38 93 HIS A C 1
ATOM 747 O O . HIS A 1 93 ? -7.681 4.763 14.229 1.00 95.38 93 HIS A O 1
ATOM 753 N N . GLY A 1 94 ? -7.095 6.881 13.744 1.00 94.56 94 GLY A N 1
ATOM 754 C CA . GLY A 1 94 ? -5.675 6.606 13.520 1.00 94.56 94 GLY A CA 1
ATOM 755 C C . GLY A 1 94 ? -5.339 6.032 12.144 1.00 94.56 94 GLY A C 1
ATOM 756 O O . GLY A 1 94 ? -4.214 5.588 11.943 1.00 94.56 94 GLY A O 1
ATOM 757 N N . GLY A 1 95 ? -6.267 6.058 11.183 1.00 96.56 95 GLY A N 1
ATOM 758 C CA . GLY A 1 95 ? -6.028 5.617 9.805 1.00 96.56 95 GLY A CA 1
ATOM 759 C C . GLY A 1 95 ? -4.819 6.289 9.159 1.00 96.56 95 GLY A C 1
ATOM 760 O O . GLY A 1 95 ? -3.926 5.614 8.662 1.00 96.56 95 GLY A O 1
ATOM 761 N N . ALA A 1 96 ? -4.749 7.616 9.270 1.00 95.88 96 ALA A N 1
ATOM 762 C CA . ALA A 1 96 ? -3.641 8.423 8.761 1.00 95.88 96 ALA A CA 1
ATOM 763 C C . ALA A 1 96 ? -2.410 8.447 9.690 1.00 95.88 96 ALA A C 1
ATOM 765 O O . ALA A 1 96 ? -1.404 9.072 9.366 1.00 95.88 96 ALA A O 1
ATOM 766 N N . SER A 1 97 ? -2.478 7.817 10.870 1.00 93.19 97 SER A N 1
ATOM 767 C CA . SER A 1 97 ? -1.366 7.839 11.820 1.00 93.19 97 SER A CA 1
ATOM 768 C C . SER A 1 97 ? -0.263 6.880 11.383 1.00 93.19 97 SER A C 1
ATOM 770 O O . SER A 1 97 ? -0.513 5.709 11.102 1.00 93.19 97 SER A O 1
ATOM 772 N N . THR A 1 98 ? 0.981 7.354 11.406 1.00 90.31 98 THR A N 1
ATOM 773 C CA . THR A 1 98 ? 2.171 6.527 11.160 1.00 90.31 98 THR A CA 1
ATOM 774 C C . THR A 1 98 ? 2.741 5.914 12.447 1.00 90.31 98 THR A C 1
ATOM 776 O O . THR A 1 98 ? 3.672 5.103 12.380 1.00 90.31 98 THR A O 1
ATOM 779 N N . GLY A 1 99 ? 2.170 6.252 13.609 1.00 88.94 99 GLY A N 1
ATOM 780 C CA . GLY A 1 99 ? 2.661 5.862 14.930 1.00 88.94 99 GLY A CA 1
ATOM 781 C C . GLY A 1 99 ? 3.982 6.544 15.328 1.00 88.94 99 GLY A C 1
ATOM 782 O O . GLY A 1 99 ? 4.631 7.194 14.505 1.00 88.94 99 GLY A O 1
ATOM 783 N N . PRO A 1 100 ? 4.414 6.401 16.592 1.00 93.31 100 PRO A N 1
ATOM 784 C CA . PRO A 1 100 ? 5.687 6.944 17.054 1.00 93.31 100 PRO A CA 1
ATOM 785 C C . PRO A 1 100 ? 6.871 6.238 16.378 1.00 93.31 100 PRO A C 1
ATOM 787 O O . PRO A 1 100 ? 6.980 5.010 16.404 1.00 93.31 100 PRO A O 1
ATOM 790 N N . LYS A 1 101 ? 7.786 7.017 15.792 1.00 94.62 101 LYS A N 1
ATOM 791 C CA . LYS A 1 101 ? 8.987 6.486 15.124 1.00 94.62 101 LYS A CA 1
ATOM 792 C C . LYS A 1 101 ? 10.222 6.470 16.024 1.00 94.62 101 LYS A C 1
ATOM 794 O O . LYS A 1 101 ? 11.055 5.580 15.890 1.00 94.62 101 LYS A O 1
ATOM 799 N N . THR A 1 102 ? 10.306 7.401 16.972 1.00 96.00 102 THR A N 1
ATOM 800 C CA . THR A 1 102 ? 11.447 7.551 17.886 1.00 96.00 102 THR A CA 1
ATOM 801 C C . THR A 1 102 ? 11.287 6.709 19.152 1.00 96.00 102 THR A C 1
ATOM 803 O O . THR A 1 102 ? 10.170 6.358 19.541 1.00 96.00 102 THR A O 1
ATOM 806 N N . ALA A 1 103 ? 12.403 6.397 19.819 1.00 95.62 103 ALA A N 1
ATOM 807 C CA . ALA A 1 103 ? 12.393 5.700 21.108 1.00 95.62 103 ALA A CA 1
ATOM 808 C C . ALA A 1 103 ? 11.597 6.480 22.169 1.00 95.62 103 ALA A C 1
ATOM 810 O O . ALA A 1 103 ? 10.731 5.913 22.831 1.00 95.62 103 ALA A O 1
ATOM 811 N N . GLU A 1 104 ? 11.803 7.797 22.250 1.00 95.38 104 GLU A N 1
ATOM 812 C CA . GLU A 1 104 ? 11.060 8.684 23.152 1.00 95.38 104 GLU A CA 1
ATOM 813 C C . GLU A 1 104 ? 9.551 8.681 22.851 1.00 95.38 104 GLU A C 1
ATOM 815 O O . GLU A 1 104 ? 8.728 8.549 23.757 1.00 95.38 104 GLU A O 1
ATOM 820 N N . GLY A 1 105 ? 9.160 8.762 21.573 1.00 94.19 105 GLY A N 1
ATOM 821 C CA . GLY A 1 105 ? 7.750 8.726 21.179 1.00 94.19 105 GLY A CA 1
ATOM 822 C C . GLY A 1 105 ? 7.081 7.391 21.518 1.00 94.19 105 GLY A C 1
ATOM 823 O O . GLY A 1 105 ? 5.914 7.358 21.927 1.00 94.19 105 GLY A O 1
ATOM 824 N N . LYS A 1 106 ? 7.822 6.283 21.391 1.00 94.31 106 LYS A N 1
ATOM 825 C CA . LYS A 1 106 ? 7.356 4.957 21.816 1.00 94.31 106 LYS A CA 1
ATOM 826 C C . LYS A 1 106 ? 7.191 4.910 23.336 1.00 94.31 106 LYS A C 1
ATOM 828 O O . LYS A 1 106 ? 6.136 4.484 23.796 1.00 94.31 106 LYS A O 1
ATOM 833 N N . ALA A 1 107 ? 8.157 5.423 24.099 1.00 93.81 107 ALA A N 1
ATOM 834 C CA . ALA A 1 107 ? 8.086 5.484 25.560 1.00 93.81 107 ALA A CA 1
ATOM 835 C C . ALA A 1 107 ? 6.879 6.304 26.053 1.00 93.81 107 ALA A C 1
ATOM 837 O O . ALA A 1 107 ? 6.113 5.828 26.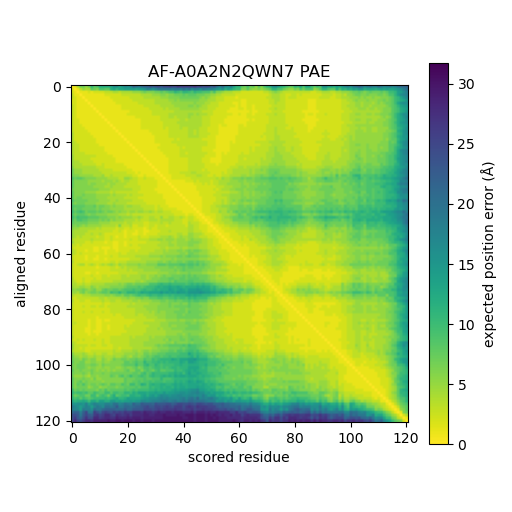891 1.00 93.81 107 ALA A O 1
ATOM 838 N N . LYS A 1 108 ? 6.627 7.483 25.463 1.00 93.69 108 LYS A N 1
ATOM 839 C CA . LYS A 1 108 ? 5.428 8.294 25.755 1.00 93.69 108 LYS A CA 1
ATOM 840 C C . LYS A 1 108 ? 4.130 7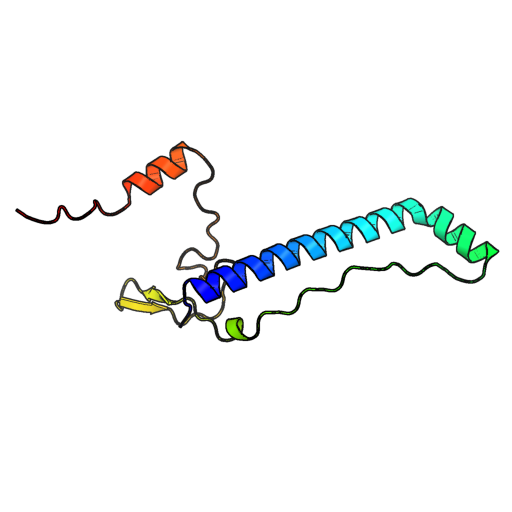.538 25.464 1.00 93.69 108 LYS A C 1
ATOM 842 O O . LYS A 1 108 ? 3.172 7.630 26.223 1.00 93.69 108 LYS A O 1
ATOM 847 N N . SER A 1 109 ? 4.098 6.762 24.382 1.00 91.31 109 SER A N 1
ATOM 848 C CA . SER A 1 109 ? 2.923 5.952 24.037 1.00 91.31 109 SER A CA 1
ATOM 849 C C . SER A 1 109 ? 2.684 4.824 25.042 1.00 91.31 109 SER A C 1
ATOM 851 O O . SER A 1 109 ? 1.534 4.561 25.387 1.00 91.31 109 SER A O 1
ATOM 853 N N . VAL A 1 110 ? 3.755 4.197 25.545 1.00 90.44 110 VAL A N 1
ATOM 854 C CA . VAL A 1 110 ? 3.685 3.185 26.614 1.00 90.44 110 VAL A CA 1
ATOM 855 C C . VAL A 1 110 ? 3.124 3.777 27.902 1.00 90.44 110 VAL A C 1
ATOM 857 O O . VAL A 1 110 ? 2.261 3.163 28.520 1.00 90.44 110 VAL A O 1
ATOM 860 N N . TYR A 1 111 ? 3.539 4.989 28.268 1.00 90.62 111 TYR A N 1
ATOM 861 C CA . TYR A 1 111 ? 3.039 5.666 29.468 1.00 90.62 111 TYR A CA 1
ATOM 862 C C . TYR A 1 111 ? 1.517 5.912 29.444 1.00 90.62 111 TYR A C 1
ATOM 864 O O . TYR A 1 111 ? 0.874 5.923 30.491 1.00 90.62 111 TYR A O 1
ATOM 872 N N . ASN A 1 112 ? 0.928 6.062 28.253 1.00 87.56 112 ASN A N 1
ATOM 873 C CA . ASN A 1 112 ? -0.507 6.307 28.072 1.00 87.56 112 ASN A CA 1
ATOM 874 C C . ASN A 1 112 ? -1.367 5.030 28.076 1.00 87.56 112 ASN A C 1
ATOM 876 O O . ASN A 1 112 ? -2.596 5.125 28.025 1.00 87.56 112 ASN A O 1
ATOM 880 N N . LEU A 1 113 ? -0.759 3.839 28.081 1.00 85.81 113 LEU A N 1
ATOM 881 C CA . LEU A 1 113 ? -1.512 2.590 28.157 1.00 85.81 113 LEU A CA 1
ATOM 882 C C . LEU A 1 113 ? -2.149 2.450 29.550 1.00 85.81 113 LEU A C 1
ATOM 884 O O . LEU A 1 113 ? -1.512 2.769 30.557 1.00 85.81 113 LEU A O 1
ATOM 888 N N . PRO A 1 114 ? -3.402 1.965 29.644 1.00 81.25 114 PRO A N 1
ATOM 889 C CA . PRO A 1 114 ? -4.004 1.671 30.935 1.00 81.25 114 PRO A CA 1
ATOM 890 C C . PRO A 1 114 ? -3.122 0.673 31.686 1.00 81.25 114 PRO A C 1
ATOM 892 O O . PRO A 1 114 ? -2.686 -0.333 31.120 1.00 81.25 114 PRO A O 1
ATOM 895 N N . ARG A 1 115 ? -2.855 0.960 32.965 1.00 80.69 115 ARG A N 1
ATOM 896 C CA . ARG A 1 115 ? -2.088 0.050 33.818 1.00 80.69 115 ARG A CA 1
ATOM 897 C C . ARG A 1 115 ? -2.811 -1.300 33.869 1.00 80.69 115 ARG A C 1
ATOM 899 O O . ARG A 1 115 ? -4.044 -1.305 33.968 1.00 80.69 115 ARG A O 1
ATOM 906 N N . PRO A 1 116 ? -2.087 -2.429 33.793 1.00 79.12 116 PRO A N 1
ATOM 907 C CA . PRO A 1 116 ? -2.710 -3.731 33.955 1.00 79.12 116 PRO A CA 1
ATOM 908 C C . PRO A 1 116 ? -3.469 -3.740 35.281 1.00 79.12 116 PRO A C 1
ATOM 910 O O . PRO A 1 116 ? -2.936 -3.320 36.310 1.00 79.12 116 PRO A O 1
ATOM 913 N N . LYS A 1 117 ? -4.739 -4.158 35.246 1.00 73.12 117 LYS A N 1
ATOM 914 C CA . LYS A 1 117 ? -5.501 -4.361 36.477 1.00 73.12 117 LYS A CA 1
ATOM 915 C C . LYS A 1 117 ? -4.762 -5.432 37.272 1.00 73.12 117 LYS A C 1
ATOM 917 O O . LYS A 1 117 ? -4.647 -6.558 36.796 1.00 73.12 117 LYS A O 1
ATOM 922 N N . VAL A 1 118 ? -4.246 -5.071 38.445 1.00 72.56 118 VAL A N 1
ATOM 923 C CA . VAL A 1 118 ? -3.773 -6.050 39.425 1.00 72.56 118 VAL A CA 1
ATOM 924 C C . VAL A 1 118 ? -4.967 -6.953 39.722 1.00 72.56 118 VAL A C 1
ATOM 926 O O . VAL A 1 118 ? -6.015 -6.475 40.155 1.00 72.56 118 VAL A O 1
ATOM 929 N N . MET A 1 119 ? -4.863 -8.232 39.370 1.00 55.25 119 MET A N 1
ATOM 930 C CA . MET A 1 119 ? -5.879 -9.213 39.725 1.00 55.25 119 MET A CA 1
ATOM 931 C C . MET A 1 119 ? -5.771 -9.456 41.232 1.00 55.25 119 MET A C 1
ATOM 933 O O . MET A 1 119 ? -4.823 -10.095 41.669 1.00 55.25 119 MET A O 1
ATOM 937 N N . GLY A 1 120 ? -6.738 -8.944 41.996 1.00 63.75 120 GLY A N 1
ATOM 938 C CA . GLY A 1 120 ? -6.947 -9.296 43.402 1.00 63.75 120 GLY A CA 1
ATOM 939 C C . GLY A 1 120 ? -6.227 -8.407 44.420 1.00 63.75 120 GLY A C 1
ATOM 940 O O . GLY A 1 120 ? -5.017 -8.507 44.604 1.00 63.75 120 GLY A O 1
ATOM 941 N N . ALA A 1 121 ? -7.022 -7.596 45.115 1.00 42.59 121 ALA A N 1
ATOM 942 C CA . ALA A 1 121 ? -6.946 -7.357 46.553 1.00 42.59 121 ALA A CA 1
ATOM 943 C C . ALA A 1 121 ? -8.391 -7.360 47.067 1.00 42.59 121 ALA A C 1
ATOM 945 O O . ALA A 1 121 ? -9.252 -6.814 46.333 1.00 42.59 121 ALA A O 1
#

Foldseek 3Di:
DCDQVLLVLLLVLVVVQVVLVVQQVVLVVVCVVCVVVQVVCCVVPVDGDDRDRDDGDDDDPVNQLQAQQDQDPPPSGGGRHPCAASSSHDPVRCRVPPADPDPVSVVVVVVPDPDPPPPDD